Protein AF-A0A432TDT5-F1 (afdb_monomer_lite)

Structure (mmCIF, N/CA/C/O backbone):
data_AF-A0A432TDT5-F1
#
_entry.id   AF-A0A432TDT5-F1
#
loop_
_atom_site.group_PDB
_atom_site.id
_atom_site.type_symbol
_atom_site.label_atom_id
_atom_site.label_alt_id
_atom_site.label_comp_id
_atom_site.label_asym_id
_atom_site.label_entity_id
_atom_site.label_seq_id
_atom_site.pdbx_PDB_ins_code
_atom_site.Cartn_x
_atom_site.Cartn_y
_atom_site.Cartn_z
_atom_site.occupancy
_atom_site.B_iso_or_equiv
_atom_site.auth_seq_id
_atom_site.auth_comp_id
_atom_site.auth_asym_id
_atom_site.auth_atom_id
_atom_site.pdbx_PDB_model_num
ATOM 1 N N . MET A 1 1 ? -25.020 5.620 45.152 1.00 61.19 1 MET A N 1
ATOM 2 C CA . MET A 1 1 ? -24.767 6.079 43.763 1.00 61.19 1 MET A CA 1
ATOM 3 C C . MET A 1 1 ? -23.283 6.178 43.393 1.00 61.19 1 MET A C 1
ATOM 5 O O . MET A 1 1 ? -22.926 5.668 42.343 1.00 61.19 1 MET A O 1
ATOM 9 N N . LYS A 1 2 ? -22.388 6.721 44.239 1.00 78.25 2 LYS A N 1
ATOM 10 C CA . LYS A 1 2 ? -20.937 6.819 43.934 1.00 78.25 2 LYS A CA 1
ATOM 11 C C . LYS A 1 2 ? -20.249 5.481 43.584 1.00 78.25 2 LYS A C 1
ATOM 13 O O . LYS A 1 2 ? -19.450 5.434 42.660 1.00 78.25 2 LYS A O 1
ATOM 18 N N . LYS A 1 3 ? -20.596 4.388 44.280 1.00 85.44 3 LYS A N 1
ATOM 19 C CA . LYS A 1 3 ? -20.056 3.037 44.009 1.00 85.44 3 LYS A CA 1
ATOM 20 C C . LYS A 1 3 ? -20.486 2.480 42.644 1.00 85.44 3 LYS A C 1
ATOM 22 O O . LYS A 1 3 ? -19.685 1.854 41.964 1.00 85.44 3 LYS A O 1
ATOM 27 N N . LEU A 1 4 ? -21.729 2.755 42.240 1.00 91.06 4 LEU A N 1
ATOM 28 C CA . LEU A 1 4 ? -22.261 2.345 40.939 1.00 91.06 4 LEU A CA 1
ATOM 29 C C . LEU A 1 4 ? -21.539 3.090 39.810 1.00 91.06 4 LEU A C 1
ATOM 31 O O . LEU A 1 4 ? -21.055 2.458 38.878 1.00 91.06 4 LEU A O 1
ATOM 35 N N . PHE A 1 5 ? -21.382 4.409 39.958 1.00 93.00 5 PHE A N 1
ATOM 36 C CA . PHE A 1 5 ? -20.623 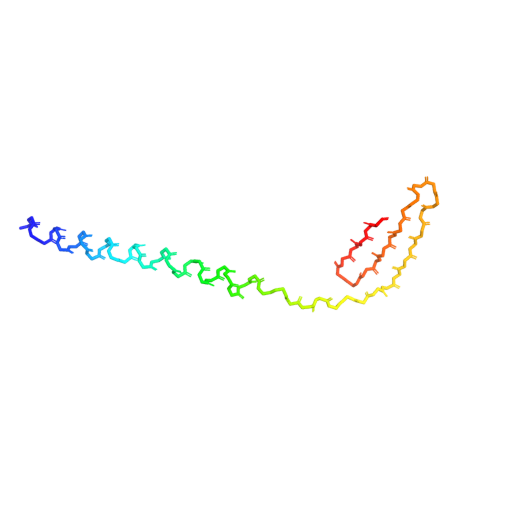5.239 39.023 1.00 93.00 5 PHE A CA 1
ATOM 37 C C . PHE A 1 5 ? -19.188 4.726 38.846 1.00 93.00 5 PHE A C 1
ATOM 39 O O . PHE A 1 5 ? -18.772 4.472 37.724 1.00 93.00 5 PHE A O 1
ATOM 46 N N . LEU A 1 6 ? -18.470 4.463 39.944 1.00 94.31 6 LEU A N 1
ATOM 47 C CA . LEU A 1 6 ? -17.113 3.905 39.890 1.00 94.31 6 LEU A CA 1
ATOM 48 C C . LEU A 1 6 ? -17.048 2.556 39.158 1.00 94.31 6 LEU A C 1
ATOM 50 O O . LEU A 1 6 ? -16.123 2.342 38.378 1.00 94.31 6 LEU A O 1
ATOM 54 N N . SER A 1 7 ? -18.028 1.669 39.366 1.00 93.31 7 SER A N 1
ATOM 55 C CA . SER A 1 7 ? -18.058 0.371 38.679 1.00 93.31 7 SER A CA 1
ATOM 56 C C . SER A 1 7 ? -18.258 0.512 37.168 1.00 93.31 7 SER A C 1
ATOM 58 O O . SER A 1 7 ? -17.557 -0.133 36.394 1.00 93.31 7 SER A O 1
ATOM 60 N N . ILE A 1 8 ? -19.152 1.410 36.742 1.00 95.19 8 ILE A N 1
ATOM 61 C CA . ILE A 1 8 ? -19.436 1.654 35.325 1.00 95.19 8 ILE A CA 1
ATOM 62 C C . ILE A 1 8 ? -18.207 2.266 34.650 1.00 95.19 8 ILE A C 1
ATOM 64 O O . ILE A 1 8 ? -17.814 1.830 33.571 1.00 95.19 8 ILE A O 1
ATOM 68 N N . THR A 1 9 ? -17.555 3.225 35.310 1.00 93.81 9 THR A N 1
ATOM 69 C CA . THR A 1 9 ? -16.339 3.859 34.794 1.00 93.81 9 THR A CA 1
ATOM 70 C C . THR A 1 9 ? -15.197 2.854 34.646 1.00 93.81 9 THR A C 1
ATOM 72 O O . THR A 1 9 ? -14.521 2.854 33.621 1.00 93.81 9 THR A O 1
ATOM 75 N N . ALA A 1 10 ? -15.003 1.956 35.617 1.00 94.56 10 ALA A N 1
ATOM 76 C CA . ALA A 1 10 ? -13.972 0.922 35.534 1.00 94.56 10 ALA A CA 1
ATOM 77 C C . ALA A 1 10 ? -14.206 -0.042 34.358 1.00 94.56 10 ALA A C 1
ATOM 79 O O . ALA A 1 10 ? -13.273 -0.354 33.618 1.00 94.56 10 ALA A O 1
ATOM 80 N N . VAL A 1 11 ? -15.456 -0.466 34.146 1.00 94.25 11 VAL A N 1
ATOM 81 C CA . VAL A 1 11 ? -15.832 -1.329 33.015 1.00 94.25 11 VAL A CA 1
ATOM 82 C C . VAL A 1 11 ? -15.628 -0.610 31.682 1.00 94.25 11 VAL A C 1
ATOM 84 O O . VAL A 1 11 ? -15.052 -1.184 30.760 1.00 94.25 11 VAL A O 1
ATOM 87 N N . ALA A 1 12 ? -16.031 0.658 31.581 1.00 92.31 12 ALA A N 1
ATOM 88 C CA . ALA A 1 12 ? -15.837 1.449 30.371 1.00 92.31 12 ALA A CA 1
ATOM 89 C C . ALA A 1 12 ? -14.349 1.597 30.018 1.00 92.31 12 ALA A C 1
ATOM 91 O O . ALA A 1 12 ? -13.973 1.389 28.867 1.00 92.31 12 ALA A O 1
ATOM 92 N N . ILE A 1 13 ? -13.491 1.883 31.004 1.00 92.56 13 ILE A N 1
ATOM 93 C CA . ILE A 1 13 ? -12.038 1.988 30.798 1.00 92.56 13 ILE A CA 1
ATOM 94 C C . ILE A 1 13 ? -11.459 0.663 30.288 1.00 92.56 13 ILE A C 1
ATOM 96 O O . ILE A 1 13 ? -10.689 0.663 29.330 1.00 92.56 13 ILE A O 1
ATOM 100 N N . LEU A 1 14 ? -11.862 -0.468 30.874 1.00 89.00 14 LEU A N 1
ATOM 101 C CA . LEU A 1 14 ? -11.428 -1.797 30.431 1.00 89.00 14 LEU A CA 1
ATOM 102 C C . LEU A 1 14 ? -11.814 -2.088 28.973 1.00 89.00 14 LEU A C 1
ATOM 104 O O . LEU A 1 14 ? -10.994 -2.605 28.215 1.00 89.00 14 LEU A O 1
ATOM 108 N N . ILE A 1 15 ? -13.032 -1.723 28.567 1.00 88.44 15 ILE A N 1
ATOM 109 C CA . ILE A 1 15 ? -13.506 -1.892 27.184 1.00 88.44 15 ILE A CA 1
ATOM 110 C C . ILE A 1 15 ? -12.738 -0.974 26.224 1.00 88.44 15 ILE A C 1
ATOM 112 O O . ILE A 1 15 ? -12.319 -1.404 25.154 1.00 88.44 15 ILE A O 1
ATOM 116 N N . PHE A 1 16 ? -12.506 0.285 26.596 1.00 86.81 16 PHE A N 1
ATOM 117 C CA . PHE A 1 16 ? -11.750 1.211 25.749 1.00 86.81 16 PHE A CA 1
ATOM 118 C C . PHE A 1 16 ? -10.295 0.770 25.553 1.00 86.81 16 PHE A C 1
ATOM 120 O O . PHE A 1 16 ? -9.765 0.867 24.446 1.00 86.81 16 PHE A O 1
ATOM 127 N N . LEU A 1 17 ? -9.658 0.239 26.598 1.00 83.94 17 LEU A N 1
ATOM 128 C CA . LEU A 1 17 ? -8.290 -0.272 26.514 1.00 83.94 17 LEU A CA 1
ATOM 129 C C . LEU A 1 17 ? -8.187 -1.540 25.651 1.00 83.94 17 LEU A C 1
ATOM 131 O O . LEU A 1 17 ? -7.174 -1.727 24.978 1.00 83.94 17 LEU A O 1
ATOM 135 N N . SER A 1 18 ? -9.223 -2.385 25.604 1.00 81.50 18 SER A N 1
ATOM 136 C CA . SER A 1 18 ? -9.213 -3.581 24.751 1.00 81.50 18 SER A CA 1
ATOM 137 C C . SER A 1 18 ? -9.348 -3.252 23.256 1.00 81.50 18 SER A C 1
ATOM 139 O O . SER A 1 18 ? -8.713 -3.910 22.428 1.00 81.50 18 SER A O 1
ATOM 141 N N . LEU A 1 19 ? -10.075 -2.186 22.895 1.00 78.19 19 LEU A N 1
ATOM 142 C CA . LEU A 1 19 ? -10.219 -1.728 21.503 1.00 78.19 19 LEU A CA 1
ATOM 143 C C . LEU A 1 19 ? -8.887 -1.273 20.880 1.00 78.19 19 LEU A C 1
ATOM 145 O O . LEU A 1 19 ? -8.641 -1.514 19.694 1.00 78.19 19 LEU A O 1
ATOM 149 N N . GLY A 1 20 ? -7.994 -0.673 21.674 1.00 69.06 20 GLY A N 1
ATOM 150 C CA . GLY A 1 20 ? -6.664 -0.254 21.215 1.00 69.06 20 GLY A CA 1
ATOM 151 C C . GLY A 1 20 ? -5.814 -1.419 20.687 1.00 69.06 20 GLY A C 1
ATOM 152 O O . GLY A 1 20 ? -5.163 -1.291 19.648 1.00 69.06 20 GLY A O 1
ATOM 153 N N . CYS A 1 21 ? -5.880 -2.583 21.344 1.00 70.06 21 CYS A N 1
ATOM 154 C CA . CYS A 1 21 ? -5.166 -3.791 20.914 1.00 70.06 21 CYS A CA 1
ATOM 155 C C . CYS A 1 21 ? -5.747 -4.402 19.631 1.00 70.06 21 CYS A C 1
ATOM 157 O O . CYS A 1 21 ? -4.989 -4.779 18.737 1.00 70.06 21 CYS A O 1
ATOM 159 N N . VAL A 1 22 ? -7.077 -4.452 19.501 1.00 69.25 22 VAL A N 1
ATOM 160 C CA . VAL A 1 22 ? -7.745 -5.023 18.315 1.00 69.25 22 VAL A CA 1
ATOM 161 C C . VAL A 1 22 ? -7.454 -4.192 17.068 1.00 69.25 22 VAL A C 1
ATOM 163 O O . VAL A 1 22 ? -7.232 -4.739 15.990 1.00 69.25 22 VAL A O 1
ATOM 166 N N . THR A 1 23 ? -7.372 -2.868 17.217 1.00 68.88 23 THR A N 1
ATOM 167 C CA . THR A 1 23 ? -7.113 -1.960 16.094 1.00 68.88 23 THR A CA 1
ATOM 168 C C . THR A 1 23 ? -5.784 -2.290 15.415 1.00 68.88 23 THR A C 1
ATOM 170 O O . THR A 1 23 ? -5.736 -2.439 14.197 1.00 68.88 23 THR A O 1
ATOM 173 N N . LYS A 1 24 ? -4.707 -2.490 16.187 1.00 68.12 24 LYS A N 1
ATOM 174 C CA . LYS A 1 24 ? -3.386 -2.822 15.631 1.00 68.12 24 LYS A CA 1
ATOM 175 C C . LYS A 1 24 ? -3.397 -4.152 14.878 1.00 68.12 24 LYS A C 1
ATOM 177 O O . LYS A 1 24 ? -2.832 -4.231 13.790 1.00 68.12 24 LYS A O 1
ATOM 182 N N . GLN A 1 25 ? -4.063 -5.171 15.417 1.00 70.00 25 GLN A N 1
ATOM 183 C CA . GLN A 1 25 ? -4.179 -6.472 14.759 1.00 70.00 25 GLN A CA 1
ATOM 184 C C . GLN A 1 25 ? -4.922 -6.372 13.417 1.00 70.00 25 GLN A C 1
ATOM 186 O O . GLN A 1 25 ? -4.426 -6.880 12.417 1.00 70.00 25 GLN A O 1
ATOM 191 N N . VAL A 1 26 ? -6.029 -5.620 13.358 1.00 68.62 26 VAL A N 1
ATOM 192 C CA . VAL A 1 26 ? -6.789 -5.387 12.112 1.00 68.62 26 VAL A CA 1
ATOM 193 C C . VAL A 1 26 ? -5.931 -4.726 11.030 1.00 68.62 26 VAL A C 1
ATOM 195 O O . VAL A 1 26 ? -6.045 -5.077 9.856 1.00 68.62 26 VAL A O 1
ATOM 198 N N . TRP A 1 27 ? -5.063 -3.783 11.402 1.00 68.19 27 TRP A N 1
ATOM 199 C CA . TRP A 1 27 ? -4.142 -3.166 10.446 1.00 68.19 27 TRP A CA 1
ATOM 200 C C . TRP A 1 27 ? -3.034 -4.125 10.015 1.00 68.19 27 TRP A C 1
ATOM 202 O O . TRP A 1 27 ? -2.725 -4.184 8.831 1.00 68.19 27 TRP A O 1
ATOM 212 N N . THR A 1 28 ? -2.493 -4.916 10.942 1.00 68.12 28 THR A N 1
ATOM 213 C CA . THR A 1 28 ? -1.395 -5.854 10.656 1.00 68.12 28 THR A CA 1
ATOM 214 C C . THR A 1 28 ? -1.843 -6.968 9.700 1.00 68.12 28 THR A C 1
ATOM 216 O O . THR A 1 28 ? -1.139 -7.267 8.735 1.00 68.12 28 THR A O 1
ATOM 219 N N . ASP A 1 29 ? -3.050 -7.510 9.895 1.00 66.56 29 ASP A N 1
ATOM 220 C CA . ASP A 1 29 ? -3.618 -8.566 9.045 1.00 66.56 29 ASP A CA 1
ATOM 221 C C . ASP A 1 29 ? -3.992 -8.060 7.639 1.00 66.56 29 ASP A C 1
ATOM 223 O O . ASP A 1 29 ? -3.875 -8.801 6.665 1.00 66.56 29 ASP A O 1
ATOM 227 N N . LYS A 1 30 ? -4.386 -6.785 7.499 1.00 62.38 30 LYS A N 1
ATOM 228 C CA . LYS A 1 30 ? -4.684 -6.168 6.191 1.00 62.38 30 LYS A CA 1
ATOM 229 C C . LYS A 1 30 ? -3.452 -5.684 5.429 1.00 62.38 30 LYS A C 1
ATOM 231 O O . LYS A 1 30 ? -3.539 -5.472 4.226 1.00 62.38 30 LYS A O 1
ATOM 236 N N . THR A 1 31 ? -2.318 -5.495 6.102 1.00 63.62 31 THR A N 1
ATOM 237 C CA . THR A 1 31 ? -1.058 -5.069 5.466 1.00 63.62 31 THR A CA 1
ATOM 238 C C . 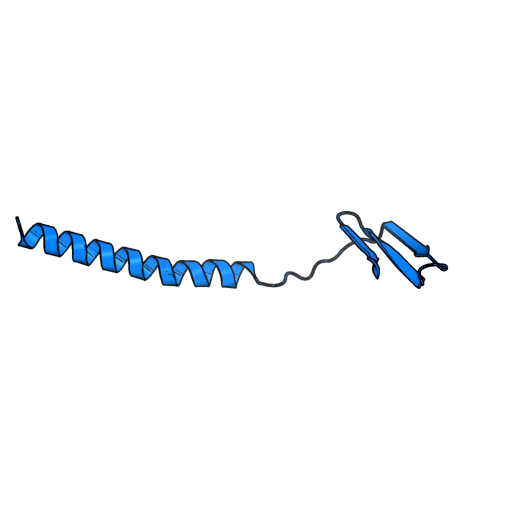THR A 1 31 ? -0.242 -6.216 4.883 1.00 63.62 31 THR A C 1
ATOM 240 O O . THR A 1 31 ? 0.891 -5.999 4.452 1.00 63.62 31 THR A O 1
ATOM 243 N N . ARG A 1 32 ? -0.780 -7.441 4.853 1.00 65.88 32 ARG A N 1
ATOM 244 C CA . ARG A 1 32 ? -0.118 -8.527 4.138 1.00 65.88 32 ARG A CA 1
ATOM 245 C C . ARG A 1 32 ? -0.052 -8.136 2.662 1.00 65.88 32 ARG A C 1
ATOM 247 O O . ARG A 1 32 ? -1.080 -7.974 2.013 1.00 65.88 32 ARG A O 1
ATOM 254 N N . ALA A 1 33 ? 1.163 -7.895 2.175 1.00 67.81 33 ALA A N 1
ATOM 255 C CA . ALA A 1 33 ? 1.402 -7.579 0.778 1.00 67.81 33 ALA A CA 1
ATOM 256 C C . ALA A 1 33 ? 1.035 -8.814 -0.046 1.00 67.81 33 ALA A C 1
ATOM 258 O O . ALA A 1 33 ? 1.823 -9.751 -0.162 1.00 67.81 33 ALA A O 1
ATOM 259 N N . GLU A 1 34 ? -0.191 -8.838 -0.557 1.00 71.00 34 GLU A N 1
ATOM 260 C CA . GLU A 1 34 ? -0.597 -9.850 -1.516 1.00 71.00 34 GLU A CA 1
ATOM 261 C C . GLU A 1 34 ? 0.202 -9.615 -2.803 1.00 71.00 34 GLU A C 1
ATOM 263 O O . GLU A 1 34 ? 0.246 -8.478 -3.292 1.00 71.00 34 GLU A O 1
ATOM 268 N N . PRO A 1 35 ? 0.875 -10.645 -3.345 1.00 72.94 35 PRO A N 1
ATOM 269 C CA . PRO A 1 35 ? 1.596 -10.509 -4.597 1.00 72.94 35 PRO A CA 1
ATOM 270 C C . PRO A 1 35 ? 0.609 -10.090 -5.688 1.00 72.94 35 PRO A C 1
ATOM 272 O O . PRO A 1 35 ? -0.284 -10.841 -6.077 1.00 72.94 35 PRO A O 1
ATOM 275 N N . TYR A 1 36 ? 0.762 -8.856 -6.163 1.00 73.19 36 TYR A N 1
ATOM 276 C CA . TYR A 1 36 ? -0.073 -8.313 -7.219 1.00 73.19 36 TYR A CA 1
ATOM 277 C C . TYR A 1 36 ? 0.446 -8.787 -8.574 1.00 73.19 36 TYR A C 1
ATOM 279 O O . TYR A 1 36 ? 1.577 -8.483 -8.954 1.00 73.19 36 TYR A O 1
ATOM 287 N N . GLN A 1 37 ? -0.387 -9.529 -9.301 1.00 81.56 37 GLN A N 1
ATOM 288 C CA . GLN A 1 37 ? -0.142 -9.873 -10.696 1.00 81.56 37 GLN A CA 1
ATOM 289 C C . GLN A 1 37 ? -0.988 -8.954 -11.578 1.00 81.56 37 GLN A C 1
ATOM 291 O O . GLN A 1 37 ? -2.216 -9.011 -11.545 1.00 81.56 37 GLN A O 1
ATOM 296 N N . GLU A 1 38 ? -0.319 -8.100 -12.349 1.00 85.50 38 GLU A N 1
ATOM 297 C CA . GLU A 1 38 ? -0.939 -7.236 -13.354 1.00 85.50 38 GLU A CA 1
ATOM 298 C C . GLU A 1 38 ? -0.707 -7.813 -14.743 1.00 85.50 38 GLU A C 1
ATOM 300 O O . GLU A 1 38 ? 0.381 -8.316 -15.042 1.00 85.50 38 GLU A O 1
ATOM 305 N N . ARG A 1 39 ? -1.697 -7.672 -15.622 1.00 90.81 39 ARG A N 1
ATOM 306 C CA . ARG A 1 39 ? -1.510 -7.953 -17.040 1.00 90.81 39 ARG A CA 1
ATOM 307 C C . ARG A 1 39 ? -1.215 -6.648 -17.762 1.00 90.81 39 ARG A C 1
ATOM 309 O O . ARG A 1 39 ? -2.060 -5.763 -17.823 1.00 90.81 39 ARG A O 1
ATOM 316 N N . ILE A 1 40 ? -0.021 -6.547 -18.336 1.00 91.75 40 ILE A N 1
ATOM 317 C CA . ILE A 1 40 ? 0.341 -5.410 -19.184 1.00 91.75 40 ILE A CA 1
ATOM 318 C C . ILE A 1 40 ? -0.373 -5.561 -20.529 1.00 91.75 40 ILE A C 1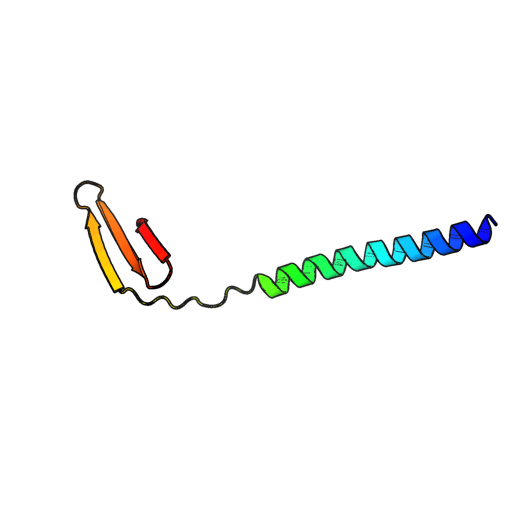
ATOM 320 O O . ILE A 1 40 ? -0.144 -6.531 -21.252 1.00 91.75 40 ILE A O 1
ATOM 324 N N . ILE A 1 41 ? -1.240 -4.605 -20.856 1.00 94.50 41 ILE A N 1
ATOM 325 C CA . ILE A 1 41 ? -1.955 -4.544 -22.136 1.00 94.50 41 ILE A CA 1
ATOM 326 C C . ILE A 1 41 ? -1.055 -3.912 -23.196 1.00 94.50 41 ILE A C 1
ATOM 328 O O . ILE A 1 41 ? -1.001 -4.372 -24.336 1.00 94.50 41 ILE A O 1
ATOM 332 N N . SER A 1 42 ? -0.355 -2.842 -22.826 1.00 92.31 42 SER A N 1
ATOM 333 C CA . SER A 1 42 ? 0.533 -2.117 -23.725 1.00 92.31 42 SER A CA 1
ATOM 334 C C . SER A 1 42 ? 1.641 -1.407 -22.959 1.00 92.31 42 SER A C 1
ATOM 336 O O . SER A 1 42 ? 1.569 -1.199 -21.747 1.00 92.31 42 SER A O 1
ATOM 338 N N . PHE A 1 43 ? 2.695 -1.045 -23.681 1.00 92.75 43 PHE A N 1
ATOM 339 C CA . PHE A 1 43 ? 3.779 -0.223 -23.169 1.00 92.75 43 PHE A CA 1
ATOM 340 C C . PHE A 1 43 ? 4.210 0.771 -24.245 1.00 92.75 43 PHE A C 1
ATOM 342 O O . PHE A 1 43 ? 4.094 0.490 -25.440 1.00 92.75 43 PHE A O 1
ATOM 349 N N . TYR A 1 44 ? 4.706 1.931 -23.829 1.00 92.50 44 TYR A N 1
ATOM 350 C CA . TYR A 1 44 ? 5.354 2.872 -24.734 1.00 92.50 44 TYR A CA 1
ATOM 351 C C . TYR A 1 44 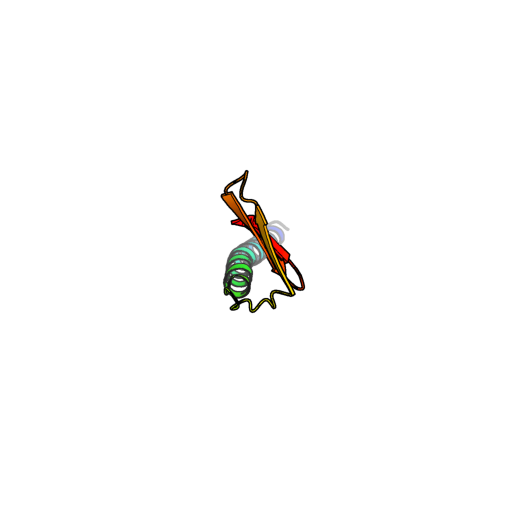? 6.530 3.563 -24.048 1.00 92.50 44 TYR A C 1
ATOM 353 O O . TYR A 1 44 ? 6.539 3.768 -22.834 1.00 92.50 44 TYR A O 1
ATOM 361 N N . THR A 1 45 ? 7.518 3.939 -24.852 1.00 94.25 45 THR A N 1
ATOM 362 C CA . THR A 1 45 ? 8.712 4.647 -24.389 1.00 94.25 45 THR A CA 1
ATOM 363 C C . THR A 1 45 ? 8.660 6.084 -24.883 1.00 94.25 45 THR A C 1
ATOM 365 O O . THR A 1 45 ? 8.494 6.324 -26.079 1.00 94.25 45 THR A O 1
ATOM 368 N N . ASN A 1 46 ? 8.828 7.044 -23.976 1.00 89.12 46 ASN A N 1
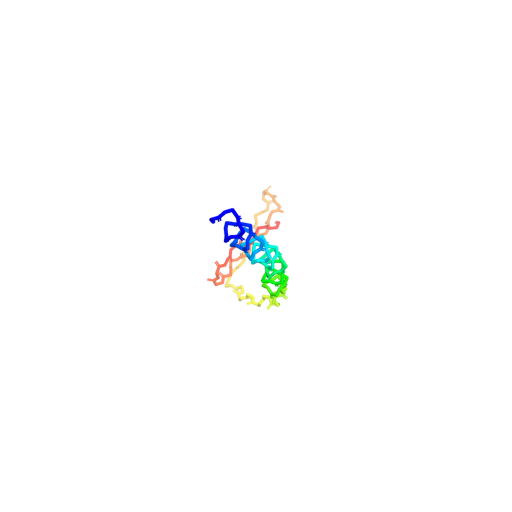ATOM 369 C CA . ASN A 1 46 ? 9.042 8.442 -24.319 1.00 89.12 46 ASN A CA 1
ATOM 370 C C . ASN A 1 46 ? 10.549 8.725 -24.338 1.00 89.12 46 ASN A C 1
ATOM 372 O O . ASN A 1 46 ? 11.180 8.843 -23.289 1.00 89.12 46 ASN A O 1
ATOM 376 N N . LEU A 1 47 ? 11.126 8.841 -25.536 1.00 91.31 47 LEU A N 1
ATOM 377 C CA . LEU A 1 47 ? 12.563 9.073 -25.706 1.00 91.31 47 LEU A CA 1
ATOM 378 C C . LEU A 1 47 ? 13.002 10.473 -25.253 1.00 91.31 47 LEU A C 1
ATOM 380 O O . LEU A 1 47 ? 14.112 10.614 -24.744 1.00 91.31 47 LEU A O 1
ATOM 384 N N . ASP A 1 48 ? 12.132 11.478 -25.375 1.00 93.50 48 ASP A N 1
ATOM 385 C CA . ASP A 1 48 ? 12.442 12.863 -25.000 1.00 93.50 48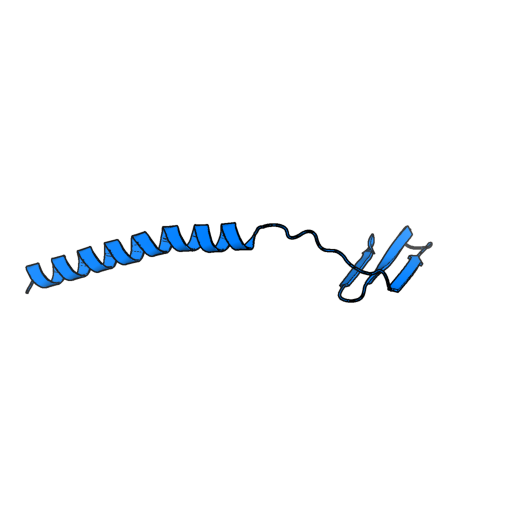 ASP A CA 1
ATOM 386 C C . ASP A 1 48 ? 12.565 13.012 -23.483 1.00 93.50 48 ASP A C 1
ATOM 388 O O . ASP A 1 48 ? 13.465 13.684 -22.977 1.00 93.50 48 ASP A O 1
ATOM 392 N N . LYS A 1 49 ? 11.672 12.343 -22.746 1.00 91.38 49 LYS A N 1
ATOM 393 C CA . LYS A 1 49 ? 11.666 12.340 -21.278 1.00 91.38 49 LYS A CA 1
ATOM 394 C C . LYS A 1 49 ? 12.478 11.203 -20.661 1.00 91.38 49 LYS A C 1
ATOM 396 O O . LYS A 1 49 ? 12.710 11.223 -19.459 1.00 91.38 49 LYS A O 1
ATOM 401 N N . LYS A 1 50 ? 12.941 10.250 -21.478 1.00 90.62 50 LYS A N 1
ATOM 402 C CA . LYS A 1 50 ? 13.575 8.994 -21.041 1.00 90.62 50 LYS A CA 1
ATOM 403 C C . LYS A 1 50 ? 12.694 8.195 -20.068 1.00 90.62 50 LYS A C 1
ATOM 405 O O . LYS A 1 50 ? 13.212 7.572 -19.150 1.00 90.62 50 LYS A O 1
ATOM 410 N N . GLU A 1 51 ? 11.384 8.217 -20.293 1.00 92.25 51 GLU A N 1
ATOM 411 C CA . GLU A 1 51 ? 10.381 7.545 -19.456 1.00 92.25 51 GLU A CA 1
ATOM 412 C C . GLU A 1 51 ? 9.826 6.312 -20.175 1.00 92.25 51 GLU A C 1
ATOM 414 O O . GLU A 1 51 ? 9.691 6.294 -21.406 1.00 92.25 51 GLU A O 1
ATOM 419 N N . MET A 1 52 ? 9.446 5.295 -19.406 1.00 91.00 52 MET A N 1
ATOM 420 C CA . MET A 1 52 ? 8.729 4.125 -19.902 1.00 91.00 52 MET A CA 1
ATOM 421 C C . MET A 1 52 ? 7.392 3.997 -19.185 1.00 91.00 52 MET A C 1
ATOM 423 O O . MET A 1 52 ? 7.322 3.980 -17.958 1.00 91.00 52 MET A O 1
ATOM 427 N N . VAL A 1 53 ? 6.319 3.876 -19.962 1.00 90.69 53 VAL A N 1
ATOM 428 C CA . VAL A 1 53 ? 4.968 3.736 -19.427 1.00 90.69 53 VAL A CA 1
ATOM 429 C C . VAL A 1 53 ? 4.426 2.357 -19.751 1.00 90.69 53 VAL A C 1
ATOM 431 O O . VAL A 1 53 ? 4.426 1.935 -20.908 1.00 90.69 53 VAL A O 1
ATOM 434 N N . PHE A 1 54 ? 3.918 1.681 -18.728 1.00 91.56 54 PHE A N 1
ATOM 435 C CA . PHE A 1 54 ? 3.187 0.427 -18.839 1.00 91.56 54 PHE A CA 1
ATOM 436 C C . PHE A 1 54 ? 1.718 0.665 -18.510 1.00 91.56 54 PHE A C 1
ATOM 438 O O . PHE A 1 54 ? 1.383 1.247 -17.478 1.00 91.56 54 PHE A O 1
ATOM 445 N N . ILE A 1 55 ? 0.837 0.187 -19.379 1.00 90.81 55 ILE A N 1
ATOM 446 C CA . ILE A 1 55 ? -0.612 0.270 -19.226 1.00 90.81 55 ILE A CA 1
ATOM 447 C C . ILE A 1 55 ? -1.108 -1.135 -18.882 1.00 90.81 55 ILE A C 1
ATOM 449 O O . ILE A 1 55 ? -1.054 -2.039 -19.719 1.00 90.81 55 ILE A O 1
ATOM 453 N N . GLY A 1 56 ? -1.536 -1.325 -17.635 1.00 91.00 56 GLY A N 1
ATOM 454 C CA . GLY A 1 56 ? -2.148 -2.559 -17.144 1.00 91.00 56 GLY A CA 1
ATOM 455 C C . GLY A 1 56 ? -3.676 -2.547 -17.233 1.00 91.00 56 GLY A C 1
ATOM 456 O O . GLY A 1 56 ? -4.273 -1.541 -17.611 1.00 91.00 56 GLY A O 1
ATOM 457 N N . ASP A 1 57 ? -4.319 -3.652 -16.843 1.00 90.12 57 ASP A N 1
ATOM 458 C CA . ASP A 1 57 ? -5.787 -3.754 -16.803 1.00 90.12 57 ASP A CA 1
ATOM 459 C C . ASP A 1 57 ? -6.411 -2.820 -15.753 1.00 90.12 57 ASP A C 1
ATOM 461 O O . ASP A 1 57 ? -7.542 -2.363 -15.932 1.00 90.12 57 ASP A O 1
ATOM 465 N N . LYS A 1 58 ? -5.697 -2.520 -14.657 1.00 86.62 58 LYS A N 1
ATOM 466 C CA . LYS A 1 58 ? -6.206 -1.649 -13.579 1.00 86.62 58 LYS A CA 1
ATOM 467 C C . LYS A 1 58 ? -5.397 -0.377 -13.359 1.00 86.62 58 LYS A C 1
ATOM 469 O O . LYS A 1 58 ? -5.972 0.626 -12.938 1.00 86.62 58 LYS A O 1
ATOM 474 N N . TYR A 1 59 ? -4.088 -0.409 -13.605 1.00 84.44 59 TYR A N 1
ATOM 475 C CA . TYR A 1 59 ? -3.187 0.696 -13.272 1.00 84.44 59 TYR A CA 1
ATOM 476 C C . TYR A 1 59 ? -2.223 1.034 -14.409 1.00 84.44 59 TYR A C 1
ATOM 478 O O . TYR A 1 59 ? -1.856 0.182 -15.218 1.00 84.44 59 TYR A O 1
ATOM 486 N N . HIS A 1 60 ? -1.776 2.291 -14.437 1.00 83.81 60 HIS A N 1
ATOM 487 C CA . HIS A 1 60 ? -0.693 2.753 -15.301 1.00 83.81 60 HIS A CA 1
ATOM 488 C C . HIS A 1 60 ? 0.561 2.988 -14.460 1.00 83.81 60 HIS A C 1
ATOM 490 O O . HIS A 1 60 ? 0.493 3.645 -13.419 1.00 83.81 60 HIS A O 1
ATOM 496 N N . TYR A 1 61 ? 1.699 2.481 -14.924 1.00 82.44 61 TYR A N 1
ATOM 497 C CA . TYR A 1 61 ? 2.990 2.626 -14.259 1.00 82.44 61 TYR A CA 1
ATOM 498 C C . TYR A 1 61 ? 3.920 3.453 -15.135 1.00 82.44 61 TYR A C 1
ATOM 500 O O . TYR A 1 61 ? 4.060 3.160 -16.319 1.00 82.44 61 TYR A O 1
ATOM 508 N N . ILE A 1 62 ? 4.544 4.474 -14.554 1.00 83.31 62 ILE A N 1
ATOM 509 C CA . ILE A 1 62 ? 5.503 5.357 -15.223 1.00 83.31 62 ILE A CA 1
ATOM 510 C C . ILE A 1 62 ? 6.833 5.185 -14.492 1.00 83.31 62 ILE A C 1
ATOM 512 O O . ILE A 1 62 ? 6.881 5.387 -13.276 1.00 83.31 62 ILE A O 1
ATOM 516 N N . PHE A 1 63 ? 7.863 4.771 -15.226 1.00 82.12 63 PHE A N 1
ATOM 517 C CA . PHE A 1 63 ? 9.224 4.545 -14.740 1.00 82.12 63 PHE A CA 1
ATOM 518 C C . PHE A 1 63 ? 10.210 5.491 -15.419 1.00 82.12 63 PHE A C 1
ATOM 520 O O . PHE A 1 63 ? 10.023 5.765 -16.631 1.00 82.12 63 PHE A O 1
#

Sequence (63 aa):
MKKLFLSITAVAILIFLSLGCVTKQVWTDKTRAEPYQERIISFYTNLDKKEMVFIGDKYHYIF

Secondary structure (DSSP, 8-state):
-HHHHHHHHHHHHHHHHHHHHHHHHHHHHHT------PPEEEEEEETTTTEEEEEESS-EEE-

pLDDT: mean 83.22, std 10.49, range [61.19, 95.19]

Foldseek 3Di:
DVVVVVVVVVVVVVVVVVVVVVVVVVVVVVPPPDPDDWDFPDKDADPVVRWIWTDTPPDIDID

Radius of gyration: 25.82 Å; chains: 1; bounding box: 38×23×70 Å